Protein AF-A0A7Y2B0M6-F1 (afdb_monomer)

Radius of gyration: 12.82 Å; Cα contacts (8 Å, |Δi|>4): 31; chains: 1; bounding box: 24×22×36 Å

Solvent-accessible surface area (backbone atoms only — not comparable to full-atom values): 3597 Å² total; per-residue (Å²): 140,82,96,71,56,72,67,59,48,28,54,62,67,57,67,34,72,64,45,51,50,39,55,51,44,47,51,39,27,72,72,65,78,43,63,62,65,59,33,57,49,45,35,61,73,64,68,58,70,90,84,59,78,62,67,84,80,107

Secondary structure (DSSP, 8-state):
---S-HHHHHHHTT-SHHHHHHHHHHHHHHTTSS-HHHHHHHHHHHT--TTSPPTT--

Nearest PDB structures (foldseek):
  4qoy-assembly2_D  TM=9.628E-01  e=3.198E-04  Escherichia coli O157:H7 str. TW14359
  2g25-assembly1_B  TM=9.646E-01  e=3.890E-04  Escherichia coli
  4qoy-assembly2_C  TM=9.634E-01  e=5.389E-04  Escherichia coli O157:H7 str. TW14359
  4qoy-assembly1_A  TM=9.639E-01  e=7.467E-04  Escherichia coli O157:H7 str. TW14359
  4qoy-assembly1_B  TM=9.636E-01  e=1.179E-03  Escherichia coli O157:H7 str. TW14359

Sequence (58 aa):
GLSDTRENLRRHFEIDAEHIVVATLAALARDGKIERKVVSQAIRKYKIDPDRQDPVTM

pLDDT: mean 94.03, std 7.1, range [59.41, 98.5]

Structure (mmCIF, N/CA/C/O backbone):
data_AF-A0A7Y2B0M6-F1
#
_entry.id   AF-A0A7Y2B0M6-F1
#
loop_
_atom_site.group_PDB
_atom_site.id
_atom_site.type_symbol
_atom_site.label_atom_id
_atom_site.label_alt_id
_atom_site.label_comp_id
_atom_site.label_asym_id
_atom_site.label_entity_id
_atom_site.label_seq_id
_atom_site.pdbx_PDB_ins_code
_atom_site.Ca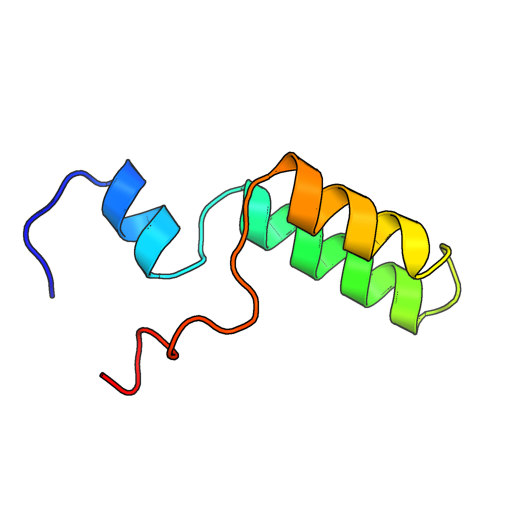rtn_x
_atom_site.Cartn_y
_atom_site.Cartn_z
_atom_site.occupancy
_atom_site.B_iso_or_equiv
_atom_site.auth_seq_id
_atom_site.auth_comp_id
_atom_site.auth_asym_id
_atom_site.auth_atom_id
_atom_site.pdbx_PDB_model_num
ATOM 1 N N . GLY A 1 1 ? 9.498 -11.042 -18.722 1.00 71.00 1 GLY A N 1
ATOM 2 C CA . GLY A 1 1 ? 10.300 -9.885 -18.272 1.00 71.00 1 GLY A CA 1
ATOM 3 C C . GLY A 1 1 ? 10.005 -8.714 -19.182 1.00 71.00 1 GLY A C 1
ATOM 4 O O . GLY A 1 1 ? 9.886 -8.941 -20.377 1.00 71.00 1 GLY A O 1
ATOM 5 N N . LEU A 1 2 ? 9.833 -7.513 -18.628 1.00 85.25 2 LEU A N 1
ATOM 6 C CA . LEU A 1 2 ? 9.417 -6.306 -19.353 1.00 85.25 2 LEU A CA 1
ATOM 7 C C . LEU A 1 2 ? 10.582 -5.308 -19.458 1.00 85.25 2 LEU A C 1
ATOM 9 O O . LEU A 1 2 ? 11.403 -5.224 -18.543 1.00 85.25 2 LEU A O 1
ATOM 13 N N . SER A 1 3 ? 10.653 -4.557 -20.559 1.00 92.81 3 SER A N 1
ATOM 14 C CA . SER A 1 3 ? 11.656 -3.506 -20.775 1.00 92.81 3 SER A CA 1
ATOM 15 C C . SER A 1 3 ? 11.116 -2.153 -20.315 1.00 92.81 3 SER A C 1
ATOM 17 O O . SER A 1 3 ? 10.369 -1.508 -21.041 1.00 92.81 3 SER A O 1
ATOM 19 N N . ASP A 1 4 ? 11.498 -1.728 -19.113 1.00 93.75 4 ASP A N 1
ATOM 20 C CA . ASP A 1 4 ? 11.166 -0.414 -18.547 1.00 93.75 4 ASP A CA 1
ATOM 21 C C . ASP A 1 4 ? 12.191 -0.050 -17.448 1.00 93.75 4 ASP A C 1
ATOM 23 O O . ASP A 1 4 ? 13.104 -0.823 -17.134 1.00 93.75 4 ASP A O 1
ATOM 27 N N . THR A 1 5 ? 12.060 1.131 -16.849 1.00 96.00 5 THR A N 1
ATOM 28 C CA . THR A 1 5 ? 12.838 1.556 -15.685 1.00 96.00 5 THR A CA 1
ATOM 29 C C . THR A 1 5 ? 12.550 0.677 -14.468 1.00 96.00 5 THR A C 1
ATOM 31 O O . THR A 1 5 ? 11.455 0.148 -14.283 1.00 96.00 5 THR A O 1
ATOM 34 N N . ARG A 1 6 ? 13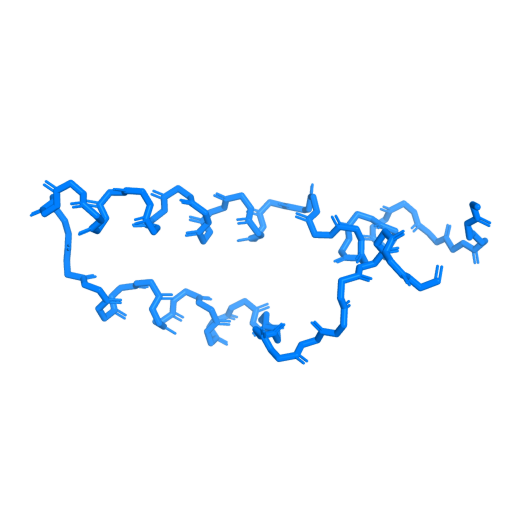.533 0.552 -13.569 1.00 94.38 6 ARG A N 1
ATOM 35 C CA . ARG A 1 6 ? 13.378 -0.232 -12.329 1.00 94.38 6 ARG A CA 1
ATOM 36 C C . ARG A 1 6 ? 12.222 0.255 -11.457 1.00 94.38 6 ARG A C 1
ATOM 38 O O . ARG A 1 6 ? 11.605 -0.556 -10.778 1.00 94.38 6 ARG A O 1
ATOM 45 N N . GLU A 1 7 ? 11.970 1.559 -11.448 1.00 93.88 7 GLU A N 1
ATOM 46 C CA . GLU A 1 7 ? 10.871 2.163 -10.698 1.00 93.88 7 GLU A CA 1
ATOM 47 C C . GLU A 1 7 ? 9.518 1.707 -11.249 1.00 93.88 7 GLU A C 1
ATOM 49 O O . GLU A 1 7 ? 8.730 1.116 -10.511 1.00 93.88 7 GLU A O 1
ATOM 54 N N . ASN A 1 8 ? 9.307 1.852 -12.560 1.00 93.75 8 ASN A N 1
ATOM 55 C CA . ASN A 1 8 ? 8.082 1.404 -13.221 1.00 93.75 8 ASN A CA 1
ATOM 56 C C . ASN A 1 8 ? 7.874 -0.104 -13.089 1.00 93.75 8 ASN A C 1
ATOM 58 O O . ASN A 1 8 ? 6.757 -0.545 -12.838 1.00 93.75 8 ASN A O 1
ATOM 62 N N . LEU A 1 9 ? 8.941 -0.902 -13.194 1.00 94.38 9 LEU A N 1
ATOM 63 C CA . LEU A 1 9 ? 8.849 -2.349 -13.008 1.00 94.38 9 LEU A CA 1
ATOM 64 C C . LEU A 1 9 ? 8.446 -2.709 -11.576 1.00 94.38 9 LEU A C 1
ATOM 66 O O . LEU A 1 9 ? 7.571 -3.548 -11.394 1.00 94.38 9 LEU A O 1
ATOM 70 N N . ARG A 1 10 ? 9.021 -2.064 -10.554 1.00 95.06 10 ARG A N 1
ATOM 71 C CA . ARG A 1 10 ? 8.607 -2.302 -9.159 1.00 95.06 10 ARG A CA 1
ATOM 72 C C . ARG A 1 10 ? 7.151 -1.930 -8.934 1.00 95.06 10 ARG A C 1
ATOM 74 O O . ARG A 1 10 ? 6.446 -2.670 -8.262 1.00 95.06 10 ARG A O 1
ATOM 81 N N . ARG A 1 11 ? 6.709 -0.818 -9.523 1.00 94.12 11 ARG A N 1
ATOM 82 C CA . ARG A 1 11 ? 5.312 -0.392 -9.463 1.00 94.12 11 ARG A CA 1
ATOM 83 C C . ARG A 1 11 ? 4.387 -1.388 -10.154 1.00 94.12 11 ARG A C 1
ATOM 85 O O . ARG A 1 11 ? 3.348 -1.725 -9.606 1.00 94.12 11 ARG A O 1
ATOM 92 N N . HIS A 1 12 ? 4.765 -1.845 -11.345 1.00 93.00 12 HIS A N 1
ATOM 93 C CA . HIS A 1 12 ? 4.005 -2.806 -12.139 1.00 93.00 12 HIS A CA 1
ATOM 94 C C . HIS A 1 12 ? 3.848 -4.147 -11.422 1.00 93.00 12 HIS A C 1
ATOM 96 O O . HIS A 1 12 ? 2.757 -4.696 -11.411 1.00 93.00 12 HIS A O 1
ATOM 102 N N . PHE A 1 13 ? 4.928 -4.650 -10.822 1.00 93.69 13 PHE A N 1
ATOM 103 C CA . PHE A 1 13 ? 4.923 -5.888 -10.043 1.00 93.69 13 PHE A CA 1
ATOM 104 C C . PHE A 1 13 ? 4.453 -5.694 -8.596 1.00 93.69 13 PHE A C 1
ATOM 106 O O . PHE A 1 13 ? 4.567 -6.627 -7.812 1.00 93.69 13 PHE A O 1
ATOM 113 N N . GLU A 1 14 ? 3.958 -4.507 -8.229 1.00 95.25 14 GLU A N 1
ATOM 114 C CA . GLU A 1 14 ? 3.384 -4.229 -6.904 1.00 95.25 14 GLU A CA 1
ATOM 115 C C . GLU A 1 14 ? 4.368 -4.445 -5.731 1.00 95.25 14 GLU A C 1
ATOM 117 O O . GLU A 1 14 ? 3.988 -4.798 -4.617 1.00 95.25 14 GLU A O 1
ATOM 122 N N . ILE A 1 15 ? 5.662 -4.206 -5.973 1.00 95.38 15 ILE A N 1
ATOM 123 C CA . ILE A 1 15 ? 6.767 -4.382 -5.007 1.00 95.38 15 ILE A CA 1
ATOM 124 C C . ILE A 1 15 ? 7.489 -3.066 -4.663 1.00 95.38 15 ILE A C 1
ATOM 126 O O . ILE A 1 15 ? 8.634 -3.077 -4.201 1.00 95.38 15 ILE A O 1
ATOM 130 N N . ASP A 1 16 ? 6.871 -1.919 -4.938 1.00 97.00 16 ASP A N 1
ATOM 131 C CA . ASP A 1 16 ? 7.374 -0.622 -4.476 1.00 97.00 16 ASP A CA 1
ATOM 132 C C . ASP A 1 16 ? 7.040 -0.377 -2.988 1.00 97.00 16 ASP A C 1
ATOM 134 O O . ASP A 1 16 ? 6.374 -1.174 -2.318 1.00 97.00 16 ASP A O 1
ATOM 138 N N . ALA A 1 17 ? 7.548 0.726 -2.437 1.00 97.69 17 ALA A N 1
ATOM 139 C CA . ALA A 1 17 ? 7.361 1.044 -1.024 1.00 97.69 17 ALA A CA 1
ATOM 140 C C . ALA A 1 17 ? 5.881 1.287 -0.684 1.00 97.69 17 ALA A C 1
ATOM 142 O O . ALA A 1 17 ? 5.413 0.918 0.393 1.00 97.69 17 ALA A O 1
ATOM 143 N N . GLU A 1 18 ? 5.135 1.888 -1.602 1.00 97.75 18 GLU A N 1
ATOM 144 C CA . GLU A 1 18 ? 3.727 2.222 -1.468 1.00 97.75 18 GLU A CA 1
ATOM 145 C C . GLU A 1 18 ? 2.851 0.973 -1.319 1.00 97.75 18 GLU A C 1
ATOM 147 O O . GLU A 1 18 ? 2.002 0.929 -0.421 1.00 97.75 18 GLU A O 1
ATOM 152 N N . HIS A 1 19 ? 3.083 -0.060 -2.135 1.00 97.62 19 HIS A N 1
ATOM 153 C CA . HIS A 1 19 ? 2.379 -1.338 -2.005 1.00 97.62 19 HIS A CA 1
ATOM 154 C C . HIS A 1 19 ? 2.738 -2.041 -0.690 1.00 97.62 19 HIS A C 1
ATOM 156 O O . HIS A 1 19 ? 1.845 -2.531 0.006 1.00 97.62 19 HIS A O 1
ATOM 162 N N . ILE A 1 20 ? 4.011 -2.003 -0.273 1.00 97.88 20 ILE A N 1
ATOM 163 C CA . ILE A 1 20 ? 4.450 -2.560 1.020 1.00 97.88 20 ILE A CA 1
ATOM 164 C C . ILE A 1 20 ? 3.739 -1.866 2.193 1.00 97.88 20 ILE A C 1
ATOM 166 O O . ILE A 1 20 ? 3.281 -2.531 3.130 1.00 97.88 20 ILE A O 1
ATOM 170 N N . VAL A 1 21 ? 3.600 -0.537 2.149 1.00 98.12 21 VAL A N 1
ATOM 171 C CA . VAL A 1 21 ? 2.875 0.232 3.174 1.00 98.12 21 VAL A CA 1
ATOM 172 C C . VAL A 1 21 ? 1.413 -0.202 3.241 1.00 98.12 21 VAL A C 1
ATOM 174 O O . VAL A 1 21 ? 0.918 -0.497 4.331 1.00 98.12 21 VAL A O 1
ATOM 177 N N . VAL A 1 22 ? 0.719 -0.282 2.1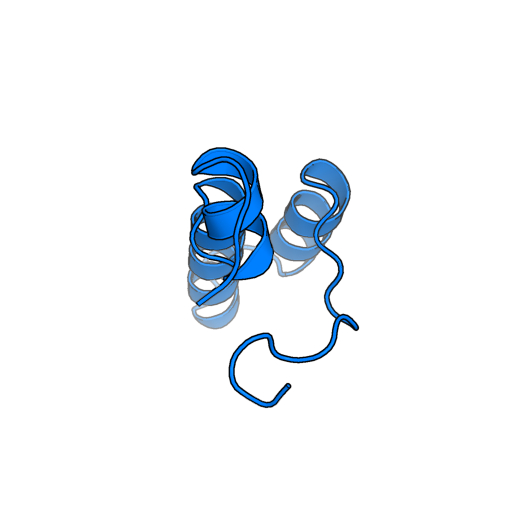04 1.00 97.94 22 VAL A N 1
ATOM 178 C CA . VAL A 1 22 ? -0.690 -0.705 2.077 1.00 97.94 22 VAL A CA 1
ATOM 179 C C . VAL A 1 22 ? -0.853 -2.132 2.597 1.00 97.94 22 VAL A C 1
ATOM 181 O O . VAL A 1 22 ? -1.731 -2.364 3.431 1.00 97.94 22 VAL A O 1
ATOM 184 N N .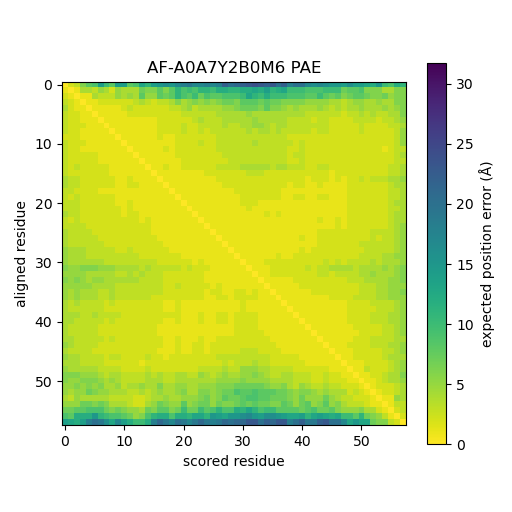 ALA A 1 23 ? 0.010 -3.065 2.190 1.00 97.69 23 ALA A N 1
ATOM 185 C CA . ALA A 1 23 ? -0.019 -4.448 2.666 1.00 97.69 23 ALA A CA 1
ATOM 186 C C . ALA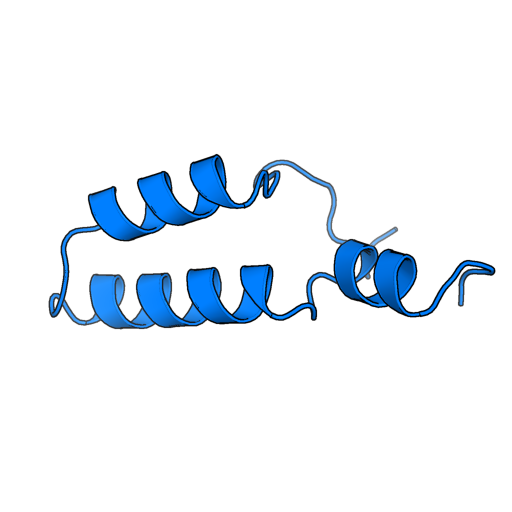 A 1 23 ? 0.178 -4.537 4.190 1.00 97.69 23 ALA A C 1
ATOM 188 O O . ALA A 1 23 ? -0.547 -5.260 4.881 1.00 97.69 23 ALA A O 1
ATOM 189 N N . THR A 1 24 ? 1.105 -3.742 4.728 1.00 98.25 24 THR A N 1
ATOM 190 C CA . THR A 1 24 ? 1.372 -3.664 6.170 1.00 98.25 24 THR A CA 1
ATOM 191 C C . THR A 1 24 ? 0.165 -3.111 6.927 1.00 98.25 24 THR A C 1
ATOM 193 O O . THR A 1 24 ? -0.283 -3.707 7.908 1.00 98.25 24 THR A O 1
ATOM 196 N N . LEU A 1 25 ? -0.421 -2.007 6.453 1.00 98.31 25 LEU A N 1
ATOM 197 C CA . LEU A 1 25 ? -1.624 -1.424 7.055 1.00 98.31 25 LEU A CA 1
ATOM 198 C C . LEU A 1 25 ? -2.812 -2.392 6.982 1.00 98.31 25 LEU A C 1
ATOM 200 O O . LEU A 1 25 ? -3.561 -2.523 7.948 1.00 98.31 25 LEU A O 1
ATOM 204 N N . ALA A 1 26 ? -2.973 -3.115 5.874 1.00 98.00 26 ALA A N 1
ATOM 205 C CA . ALA A 1 26 ? -4.019 -4.120 5.726 1.00 98.00 26 ALA A CA 1
ATOM 206 C C . ALA A 1 26 ? -3.849 -5.288 6.711 1.00 98.00 26 ALA A C 1
ATOM 208 O O . ALA A 1 26 ? -4.841 -5.793 7.237 1.00 98.00 26 ALA A O 1
ATOM 209 N N . ALA A 1 27 ? -2.614 -5.716 6.994 1.00 98.44 27 ALA A N 1
ATOM 210 C CA . ALA A 1 27 ? -2.337 -6.704 8.037 1.00 98.44 27 ALA A CA 1
ATOM 211 C C . ALA A 1 27 ? -2.712 -6.173 9.432 1.00 98.44 27 ALA A C 1
ATOM 213 O O . ALA A 1 27 ? -3.465 -6.825 10.149 1.00 98.44 27 ALA A O 1
ATOM 214 N N . LEU A 1 28 ? -2.299 -4.949 9.778 1.00 98.38 28 LEU A N 1
ATOM 215 C CA . LEU A 1 28 ? -2.656 -4.325 11.060 1.00 98.38 28 LEU A CA 1
ATOM 216 C C . LEU A 1 28 ? -4.171 -4.129 11.229 1.00 98.38 28 LEU A C 1
ATOM 218 O O . LEU A 1 28 ? -4.697 -4.293 12.329 1.00 98.38 28 LEU A O 1
ATOM 222 N N . ALA A 1 29 ? -4.882 -3.794 10.152 1.00 98.38 29 ALA A N 1
ATOM 223 C CA . ALA A 1 29 ? -6.334 -3.653 10.174 1.00 98.38 29 ALA A CA 1
ATOM 224 C C . ALA A 1 29 ? -7.049 -5.004 10.339 1.00 98.38 29 ALA A C 1
ATOM 226 O O . ALA A 1 29 ? -8.097 -5.065 10.981 1.00 98.38 29 ALA A O 1
ATOM 227 N N . ARG A 1 30 ? -6.494 -6.093 9.784 1.00 98.19 30 ARG A N 1
ATOM 228 C CA . ARG A 1 30 ? -6.990 -7.463 10.016 1.00 98.19 30 ARG A CA 1
ATOM 229 C C . ARG A 1 30 ? -6.814 -7.892 11.471 1.00 98.19 30 ARG A C 1
ATOM 231 O O . ARG A 1 30 ? -7.725 -8.504 12.015 1.00 98.19 30 ARG A O 1
ATOM 238 N N . ASP A 1 31 ? -5.715 -7.487 12.100 1.00 98.25 31 ASP A N 1
ATOM 239 C CA . ASP A 1 31 ? -5.457 -7.694 13.531 1.00 98.25 31 ASP A CA 1
ATOM 240 C C . ASP A 1 31 ? -6.316 -6.796 14.448 1.00 98.25 31 ASP A C 1
ATOM 242 O O . ASP A 1 31 ? -6.210 -6.884 15.669 1.00 98.25 31 ASP A O 1
ATOM 246 N N . GLY A 1 32 ? -7.120 -5.879 13.894 1.00 97.75 32 GLY A N 1
ATOM 247 C CA . GLY A 1 32 ? -7.924 -4.926 14.669 1.00 97.75 32 GLY A CA 1
ATOM 248 C C . GLY A 1 32 ? -7.116 -3.815 15.350 1.00 97.75 32 GLY A C 1
ATOM 249 O O . GLY A 1 32 ? -7.667 -3.066 16.153 1.00 97.75 32 GLY A O 1
ATOM 250 N N . LYS A 1 33 ? -5.823 -3.674 15.030 1.00 98.50 33 LYS A N 1
ATOM 251 C CA . LYS A 1 33 ? -4.937 -2.650 15.616 1.00 98.50 33 LYS A CA 1
ATOM 252 C C . LYS A 1 33 ? -5.199 -1.251 15.063 1.00 98.50 33 LYS A C 1
ATOM 254 O O . LYS A 1 33 ? -4.866 -0.269 15.717 1.00 98.50 33 LYS A O 1
ATOM 259 N N . ILE A 1 34 ? -5.759 -1.162 13.855 1.00 98.19 34 ILE A N 1
ATOM 260 C CA . ILE A 1 34 ? -6.144 0.094 13.203 1.00 98.19 34 ILE A CA 1
ATOM 261 C C . ILE A 1 34 ? -7.477 -0.059 12.463 1.00 98.19 34 ILE A C 1
ATOM 263 O O . ILE A 1 34 ? -7.886 -1.162 12.099 1.00 98.19 34 ILE A O 1
ATOM 267 N N . GLU A 1 35 ? -8.131 1.063 12.172 1.00 97.88 35 GLU A N 1
ATOM 268 C CA . GLU A 1 35 ? -9.339 1.078 11.349 1.00 97.88 35 GLU A CA 1
ATOM 269 C C . GLU A 1 35 ? -9.040 0.768 9.874 1.00 97.88 35 GLU A C 1
ATOM 271 O O . GLU A 1 35 ? -8.106 1.310 9.277 1.00 97.88 35 GLU A O 1
ATOM 276 N N . ARG A 1 36 ? -9.921 -0.006 9.221 1.00 96.94 36 ARG A N 1
ATOM 277 C CA . ARG A 1 36 ? -9.839 -0.284 7.770 1.00 96.94 36 ARG A CA 1
ATOM 278 C C . ARG A 1 36 ? -9.830 0.985 6.910 1.00 96.94 36 ARG A C 1
ATOM 280 O O . ARG A 1 36 ? -9.243 0.988 5.831 1.00 96.94 36 ARG A O 1
ATOM 287 N N . LYS A 1 37 ? -10.422 2.079 7.399 1.00 98.00 37 LYS A N 1
ATOM 288 C CA . LYS A 1 37 ? -10.425 3.388 6.730 1.00 98.00 37 LYS A CA 1
ATOM 289 C C . LYS A 1 37 ? -9.010 3.909 6.458 1.00 98.00 37 LYS A C 1
ATOM 291 O O . LYS A 1 37 ? -8.795 4.531 5.419 1.00 98.00 37 LYS A O 1
ATOM 296 N N . VAL A 1 38 ? -8.050 3.620 7.340 1.00 97.94 38 VAL A N 1
ATOM 297 C CA . VAL A 1 38 ? -6.641 4.011 7.167 1.00 97.94 38 VAL A CA 1
ATOM 298 C C . VAL A 1 38 ? -6.039 3.332 5.933 1.00 97.94 38 VAL A C 1
ATOM 300 O O . VAL A 1 38 ? -5.345 3.976 5.149 1.00 97.94 38 VAL A O 1
ATOM 303 N N . VAL A 1 39 ? -6.377 2.061 5.698 1.00 97.88 39 VAL A N 1
ATOM 304 C CA . VAL A 1 39 ? -5.952 1.314 4.503 1.00 97.88 39 VAL A CA 1
ATOM 305 C C . VAL A 1 39 ? -6.525 1.960 3.240 1.00 97.88 39 VAL A C 1
ATOM 307 O O . VAL A 1 39 ? -5.786 2.261 2.306 1.00 97.88 39 VAL A O 1
ATOM 310 N N . SER A 1 40 ? -7.829 2.260 3.227 1.00 97.44 40 SER A N 1
ATOM 311 C CA . SER A 1 40 ? -8.481 2.914 2.084 1.00 97.44 40 SER A CA 1
ATOM 312 C C . SER A 1 40 ? -7.910 4.306 1.793 1.00 97.44 40 SER A C 1
ATOM 314 O O . SER A 1 40 ? -7.802 4.702 0.632 1.00 97.44 40 SER A O 1
ATOM 316 N N . GLN A 1 41 ? -7.523 5.057 2.827 1.00 97.94 41 GLN A N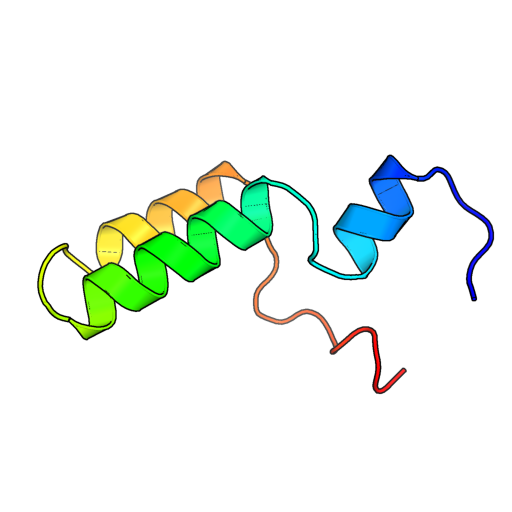 1
ATOM 317 C CA . GLN A 1 41 ? -6.843 6.344 2.668 1.00 97.94 41 GLN A CA 1
ATOM 318 C C . GLN A 1 41 ? -5.453 6.180 2.048 1.00 97.94 41 GLN A C 1
ATOM 320 O O . GLN A 1 41 ? -5.103 6.956 1.162 1.00 97.94 41 GLN A O 1
ATOM 325 N N . ALA A 1 42 ? -4.683 5.172 2.469 1.00 97.94 42 ALA A N 1
ATOM 326 C CA . ALA A 1 42 ? -3.363 4.890 1.910 1.00 97.94 42 ALA A CA 1
ATOM 327 C C . ALA A 1 42 ? -3.442 4.496 0.427 1.00 97.94 42 ALA A C 1
ATOM 329 O O . ALA A 1 42 ? -2.723 5.074 -0.384 1.00 97.94 42 ALA A O 1
ATOM 330 N N . ILE A 1 43 ? -4.375 3.612 0.054 1.00 97.75 43 ILE A N 1
ATOM 331 C CA . ILE A 1 43 ? -4.614 3.223 -1.350 1.00 97.75 43 ILE A CA 1
ATOM 332 C C . ILE A 1 43 ? -4.874 4.462 -2.219 1.00 97.75 43 ILE A C 1
ATOM 334 O O . ILE A 1 43 ? -4.221 4.657 -3.244 1.00 97.75 43 ILE A O 1
ATOM 338 N N . ARG A 1 44 ? -5.768 5.357 -1.771 1.00 97.75 44 ARG A N 1
ATOM 339 C CA . ARG A 1 44 ? -6.076 6.610 -2.484 1.00 97.75 44 ARG A CA 1
ATOM 340 C C . ARG A 1 44 ? -4.881 7.559 -2.541 1.00 97.75 44 ARG A C 1
ATOM 342 O O . ARG A 1 44 ? -4.606 8.125 -3.594 1.00 97.75 44 ARG A O 1
ATOM 349 N N . LYS A 1 45 ? -4.170 7.732 -1.423 1.00 97.81 45 LYS A N 1
ATOM 350 C CA . LYS A 1 45 ? -3.002 8.617 -1.317 1.00 97.81 45 LYS A CA 1
ATOM 351 C C . LYS A 1 45 ? -1.901 8.201 -2.287 1.00 97.81 45 LYS A C 1
ATOM 353 O O . LYS A 1 45 ? -1.325 9.057 -2.951 1.00 97.81 45 LYS A O 1
ATOM 358 N N . TYR A 1 46 ? -1.633 6.902 -2.369 1.00 97.25 46 TYR A N 1
ATOM 359 C CA . TYR A 1 46 ? -0.584 6.357 -3.219 1.00 97.25 46 TYR A CA 1
ATOM 360 C C . TYR A 1 46 ? -1.043 6.046 -4.639 1.00 97.25 46 TYR A C 1
ATOM 362 O O . TYR A 1 46 ? -0.210 5.642 -5.441 1.00 97.25 46 TYR A O 1
ATOM 370 N N . LYS A 1 47 ? -2.321 6.270 -4.977 1.00 96.25 47 LYS A N 1
ATOM 371 C CA . LYS A 1 47 ? -2.894 5.988 -6.303 1.00 96.25 47 LYS A CA 1
ATOM 372 C C . LYS A 1 47 ? -2.650 4.535 -6.733 1.00 96.25 47 LYS A C 1
ATOM 374 O O . LYS A 1 47 ? -2.166 4.275 -7.835 1.00 96.25 47 LYS A O 1
ATOM 379 N N . ILE A 1 48 ? -2.904 3.604 -5.819 1.00 96.06 48 ILE A N 1
ATOM 380 C CA . ILE A 1 48 ? -2.875 2.169 -6.112 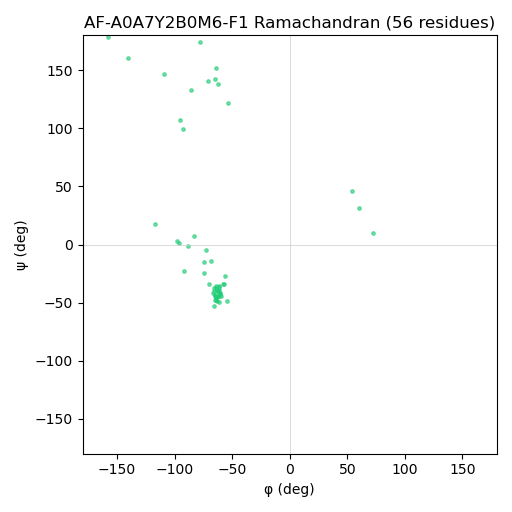1.00 96.06 48 ILE A CA 1
ATOM 381 C C . ILE A 1 48 ? -4.250 1.782 -6.647 1.00 96.06 48 ILE A C 1
ATOM 383 O O . ILE A 1 48 ? -5.266 2.186 -6.080 1.00 96.06 48 ILE A O 1
ATOM 387 N N . ASP A 1 49 ? -4.260 1.041 -7.749 1.00 94.44 49 ASP A N 1
ATOM 388 C CA . ASP A 1 49 ? -5.473 0.532 -8.377 1.00 94.44 49 ASP A CA 1
ATOM 389 C C . ASP A 1 49 ? -5.726 -0.903 -7.888 1.00 94.44 49 ASP A C 1
ATOM 391 O O . ASP A 1 49 ? -4.975 -1.798 -8.272 1.00 94.44 49 ASP A O 1
ATOM 395 N N . PRO A 1 50 ? -6.725 -1.133 -7.017 1.00 89.31 50 PRO A N 1
ATOM 396 C CA . PRO A 1 50 ? -7.020 -2.462 -6.492 1.00 89.31 50 PRO A CA 1
ATOM 397 C C . PRO A 1 50 ? -7.715 -3.375 -7.511 1.00 89.31 50 PRO A C 1
ATOM 399 O O . PRO A 1 50 ? -7.783 -4.577 -7.272 1.00 89.31 50 PRO A O 1
ATOM 402 N N . ASP A 1 51 ? -8.242 -2.818 -8.607 1.00 91.19 51 ASP A N 1
ATOM 403 C CA . ASP A 1 51 ? -8.975 -3.553 -9.643 1.00 91.19 51 ASP A CA 1
ATOM 404 C C . ASP A 1 51 ? -8.076 -3.900 -10.846 1.00 91.19 51 ASP A C 1
ATOM 406 O O . ASP A 1 51 ? -8.529 -4.474 -11.842 1.00 91.19 51 ASP A O 1
ATOM 410 N N . ARG A 1 52 ? -6.783 -3.559 -10.765 1.00 89.56 52 ARG A N 1
ATOM 411 C CA . ARG A 1 52 ? -5.786 -3.888 -11.783 1.00 89.56 52 ARG A CA 1
ATOM 412 C C . ARG A 1 52 ? -5.600 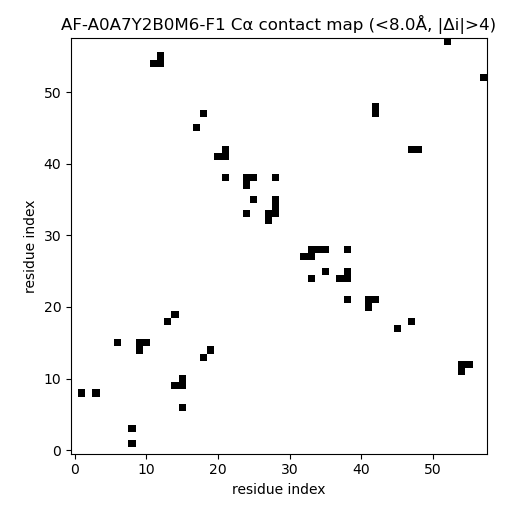-5.406 -11.879 1.00 89.56 52 ARG A C 1
ATOM 414 O O . ARG A 1 52 ? -5.600 -6.119 -10.881 1.00 89.56 52 ARG A O 1
ATOM 421 N N . GLN A 1 53 ? -5.403 -5.900 -13.100 1.00 89.12 53 GLN A N 1
ATOM 422 C CA . GLN A 1 53 ? -5.091 -7.309 -13.334 1.00 89.12 53 GLN A CA 1
ATOM 423 C C . GLN A 1 53 ? -3.757 -7.701 -12.683 1.00 89.12 53 GLN A C 1
ATOM 425 O O . GLN A 1 53 ? -2.772 -6.970 -12.806 1.00 89.12 53 GLN A O 1
ATOM 430 N N . ASP A 1 54 ? -3.737 -8.884 -12.062 1.00 86.94 54 ASP A N 1
ATOM 431 C CA . ASP A 1 54 ? -2.541 -9.474 -11.459 1.00 86.94 54 ASP A CA 1
ATOM 432 C C . ASP A 1 54 ? -1.391 -9.542 -12.490 1.00 86.94 54 ASP A C 1
ATOM 434 O O . ASP A 1 54 ? -1.549 -10.181 -13.540 1.00 86.94 54 ASP A O 1
ATOM 438 N N . PRO A 1 55 ? -0.234 -8.912 -12.207 1.00 85.88 55 PRO A N 1
ATOM 439 C CA . PRO A 1 55 ? 0.883 -8.811 -13.144 1.00 85.88 55 PRO A CA 1
ATOM 440 C C . PRO A 1 55 ? 1.581 -10.149 -13.437 1.00 85.88 55 PRO A C 1
ATOM 442 O O . PRO A 1 55 ? 2.362 -10.228 -14.385 1.00 85.88 55 PRO A O 1
ATOM 445 N N . VAL A 1 56 ? 1.341 -11.199 -12.644 1.00 82.56 56 VAL A N 1
ATOM 446 C CA . VAL A 1 56 ? 1.927 -12.541 -12.830 1.00 82.56 56 VAL A CA 1
ATOM 447 C C . VAL A 1 56 ? 1.032 -13.440 -13.686 1.00 82.56 56 VAL A C 1
ATOM 449 O O . VAL A 1 56 ? 1.522 -14.389 -14.293 1.00 82.56 56 VAL A O 1
ATOM 452 N N . THR A 1 57 ? -0.268 -13.139 -13.754 1.00 76.50 57 THR A N 1
ATOM 453 C CA . THR A 1 57 ? -1.254 -13.932 -14.515 1.00 76.50 57 THR A CA 1
ATOM 454 C C . THR A 1 57 ? -1.515 -13.362 -15.922 1.00 76.50 57 THR A C 1
ATOM 456 O O . THR A 1 57 ? -2.342 -13.899 -16.658 1.00 76.50 57 THR A O 1
ATOM 459 N N . MET A 1 58 ? -0.835 -12.272 -16.301 1.00 59.41 58 MET A N 1
ATOM 460 C CA . MET A 1 58 ? -0.853 -11.712 -17.663 1.00 59.41 58 MET A CA 1
ATOM 461 C C . MET A 1 58 ? -0.012 -12.513 -18.660 1.00 59.41 58 MET A C 1
ATOM 463 O O 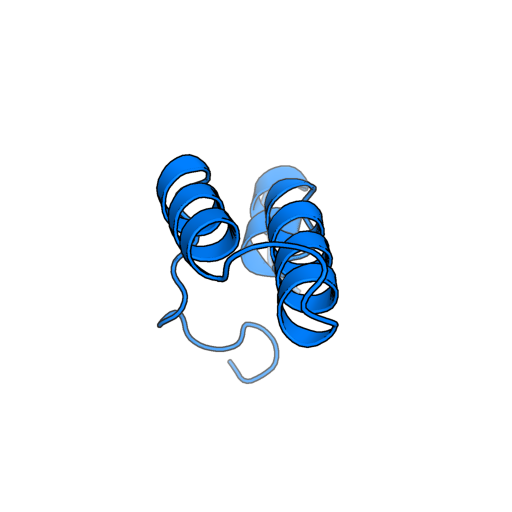. MET A 1 58 ? 1.053 -13.044 -18.270 1.00 59.41 58 MET A O 1
#

Foldseek 3Di:
DDDDDPVVVCVLQLNDPLSVVLVVVVVCVVVVVDPVVVSVVSCVVVVPDPPDDNSVVD

Mean predicted aligned error: 3.28 Å